Protein AF-A0A838AGB2-F1 (afdb_monomer)

pLDDT: mean 76.45, std 14.9, range [33.03, 94.94]

Radius of gyration: 19.37 Å; Cα contacts (8 Å, |Δi|>4): 58; chains: 1; bounding box: 32×35×54 Å

Structure (mmCIF, N/CA/C/O backbone):
data_AF-A0A838AGB2-F1
#
_entry.id   AF-A0A838AGB2-F1
#
loop_
_atom_site.group_PDB
_atom_site.id
_atom_site.type_symbol
_atom_site.label_atom_id
_atom_site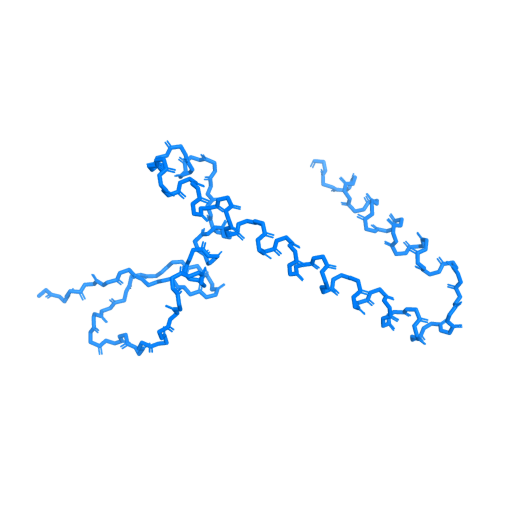.label_alt_id
_atom_site.label_comp_id
_atom_site.label_asym_id
_atom_site.label_entity_id
_atom_site.label_seq_id
_atom_site.pdbx_PDB_ins_code
_atom_site.Cartn_x
_atom_site.Cartn_y
_atom_site.Cartn_z
_atom_site.occupancy
_atom_site.B_iso_or_equiv
_atom_site.auth_seq_id
_atom_site.auth_comp_id
_atom_site.auth_asym_id
_atom_site.auth_atom_id
_atom_site.pdbx_PDB_model_num
ATOM 1 N N . MET A 1 1 ? -0.337 -26.829 -28.275 1.00 51.44 1 MET A N 1
ATOM 2 C CA . MET A 1 1 ? 0.397 -26.049 -27.260 1.00 51.44 1 MET A CA 1
ATOM 3 C C . MET A 1 1 ? -0.570 -24.974 -26.805 1.00 51.44 1 MET A C 1
ATOM 5 O O . MET A 1 1 ? -1.089 -24.285 -27.669 1.00 51.44 1 MET A O 1
ATOM 9 N N . SER A 1 2 ? -0.962 -24.953 -25.534 1.00 57.66 2 SER A N 1
ATOM 10 C CA . SER A 1 2 ? -1.956 -23.989 -25.047 1.00 57.66 2 SER A CA 1
ATOM 11 C C . SER A 1 2 ? -1.243 -22.690 -24.693 1.00 57.66 2 SER A C 1
ATOM 13 O O . SER A 1 2 ? -0.338 -22.734 -23.863 1.00 57.66 2 SER A O 1
ATOM 15 N N . ASP A 1 3 ? -1.638 -21.571 -25.300 1.00 82.50 3 ASP A N 1
ATOM 16 C CA . ASP A 1 3 ? -1.062 -20.260 -24.988 1.00 82.50 3 ASP A CA 1
ATOM 17 C C . ASP A 1 3 ? -1.362 -19.905 -23.527 1.00 82.50 3 ASP A C 1
ATOM 19 O O . ASP A 1 3 ? -2.523 -19.852 -23.102 1.00 82.50 3 ASP A O 1
ATOM 23 N N . LEU A 1 4 ? -0.298 -19.737 -22.742 1.00 80.81 4 LEU A N 1
ATOM 24 C CA . LEU A 1 4 ? -0.361 -19.263 -21.366 1.00 80.81 4 LEU A CA 1
ATOM 25 C C . LEU A 1 4 ? -0.193 -17.748 -21.370 1.00 80.81 4 LEU A C 1
ATOM 27 O O . LEU A 1 4 ? 0.693 -17.222 -22.041 1.00 80.81 4 LEU A O 1
ATOM 31 N N . VAL A 1 5 ? -1.025 -17.065 -20.594 1.00 80.81 5 VAL A N 1
ATOM 32 C CA . VAL A 1 5 ? -0.919 -15.626 -20.364 1.00 80.81 5 VAL A CA 1
ATOM 33 C C . VAL A 1 5 ? -0.649 -15.362 -18.894 1.00 80.81 5 VAL A C 1
ATOM 35 O O . VAL A 1 5 ? -1.148 -16.068 -18.012 1.00 80.81 5 VAL A O 1
ATOM 38 N N . GLU A 1 6 ? 0.178 -14.356 -18.644 1.00 77.50 6 GLU A N 1
ATOM 39 C CA . GLU A 1 6 ? 0.505 -13.894 -17.306 1.00 77.50 6 GLU A CA 1
ATOM 40 C C . GLU A 1 6 ? -0.633 -13.017 -16.771 1.00 77.50 6 GLU A C 1
ATOM 42 O O . GLU A 1 6 ? -1.067 -12.069 -17.428 1.00 77.50 6 GLU A O 1
ATOM 47 N N . VAL A 1 7 ? -1.143 -13.349 -15.585 1.00 74.69 7 VAL A N 1
ATOM 48 C CA . VAL A 1 7 ? -2.256 -12.649 -14.939 1.00 74.69 7 VAL A CA 1
ATOM 49 C C . VAL A 1 7 ? -1.871 -12.290 -13.510 1.00 74.69 7 VAL A C 1
ATOM 51 O O . VAL A 1 7 ? -1.487 -13.146 -12.713 1.00 74.69 7 VAL A O 1
ATOM 54 N N . ALA A 1 8 ? -2.013 -11.008 -13.186 1.00 68.75 8 ALA A N 1
ATOM 55 C CA . ALA A 1 8 ? -1.864 -10.480 -11.841 1.00 68.75 8 ALA A CA 1
ATOM 56 C C . ALA A 1 8 ? -3.186 -10.635 -11.072 1.00 68.75 8 ALA A C 1
ATOM 58 O O . ALA A 1 8 ? -4.243 -10.243 -11.568 1.00 68.75 8 ALA A O 1
ATOM 59 N N . GLY A 1 9 ? -3.142 -11.194 -9.863 1.00 65.50 9 GLY A N 1
ATOM 60 C CA . GLY A 1 9 ? -4.298 -11.289 -8.973 1.00 65.50 9 GLY A CA 1
ATOM 61 C C . GLY A 1 9 ? -3.950 -10.963 -7.517 1.00 65.50 9 GLY A C 1
ATOM 62 O O . GLY A 1 9 ? -2.783 -10.782 -7.179 1.00 65.50 9 GLY A O 1
ATOM 63 N N . PRO A 1 10 ? -4.941 -10.932 -6.608 1.00 57.59 10 PRO A N 1
ATOM 64 C CA . PRO A 1 10 ? -4.729 -10.553 -5.205 1.00 57.59 10 PRO A CA 1
ATOM 65 C C . PRO A 1 10 ? -3.717 -11.430 -4.451 1.00 57.59 10 PRO A C 1
ATOM 67 O O . PRO A 1 10 ? -3.139 -10.986 -3.465 1.00 57.59 10 PRO A O 1
ATOM 70 N N . ALA A 1 11 ? -3.514 -12.669 -4.909 1.00 66.12 11 ALA A N 1
ATOM 71 C CA . ALA A 1 11 ? -2.563 -13.628 -4.348 1.00 66.12 11 ALA A CA 1
ATOM 72 C C . ALA A 1 11 ? -1.179 -13.604 -5.033 1.00 66.12 11 ALA A C 1
ATOM 74 O O . ALA A 1 11 ? -0.317 -14.402 -4.676 1.00 66.12 11 ALA A O 1
ATOM 75 N N . GLY A 1 12 ? -0.968 -12.726 -6.019 1.00 65.00 12 GLY A N 1
ATOM 76 C CA . GLY A 1 12 ? 0.265 -12.617 -6.799 1.00 65.00 12 GLY A CA 1
ATOM 77 C C . GLY A 1 12 ? 0.082 -12.945 -8.282 1.00 65.00 12 GLY A C 1
ATOM 78 O O . GLY A 1 12 ? -1.018 -12.841 -8.827 1.00 65.00 12 GLY A O 1
ATOM 79 N N . MET A 1 13 ? 1.181 -13.309 -8.941 1.00 74.56 13 MET A N 1
ATOM 80 C CA . MET A 1 13 ? 1.229 -13.582 -10.381 1.00 74.56 13 MET A CA 1
ATOM 81 C C . MET A 1 13 ? 0.925 -15.055 -10.681 1.00 74.56 13 MET A C 1
ATOM 83 O O . MET A 1 13 ? 1.434 -15.950 -10.004 1.00 74.56 13 MET A O 1
ATOM 87 N N . MET A 1 14 ? 0.119 -15.322 -11.709 1.00 76.88 14 MET A N 1
ATOM 88 C CA . MET A 1 14 ? -0.168 -16.675 -12.196 1.00 76.88 14 MET A CA 1
ATOM 89 C C . MET A 1 14 ? -0.104 -16.740 -13.721 1.00 76.88 14 MET A C 1
ATOM 91 O O . MET A 1 14 ? -0.561 -15.833 -14.409 1.00 76.88 14 MET A O 1
ATOM 95 N N . PHE A 1 15 ? 0.389 -17.857 -14.256 1.00 79.81 15 PHE A N 1
ATOM 96 C CA . PHE A 1 15 ? 0.266 -18.186 -15.676 1.00 79.81 15 PHE A CA 1
ATOM 97 C C . PHE A 1 15 ? -0.963 -19.069 -15.883 1.00 79.81 15 PHE A C 1
ATOM 99 O O . PHE A 1 15 ? -1.037 -20.177 -15.348 1.00 79.81 15 PHE A O 1
ATOM 106 N N . VAL A 1 16 ? -1.933 -18.588 -16.657 1.00 78.50 16 VAL A N 1
ATOM 107 C CA . VAL A 1 16 ? -3.196 -19.295 -16.917 1.00 78.50 16 VAL A CA 1
ATOM 108 C C . VAL A 1 16 ? -3.411 -19.506 -18.416 1.00 78.50 16 VAL A C 1
ATOM 110 O O . VAL A 1 16 ? -3.030 -18.651 -19.214 1.00 78.50 16 VAL A O 1
ATOM 113 N N . PRO A 1 17 ? -4.028 -20.630 -18.834 1.00 82.06 17 PRO A N 1
ATOM 114 C CA . PRO A 1 17 ? -4.398 -20.834 -20.232 1.00 82.06 17 PRO A CA 1
ATOM 115 C C . PRO A 1 17 ? -5.328 -19.723 -20.719 1.00 82.06 17 PRO A C 1
ATOM 117 O O . PRO A 1 17 ? -6.329 -19.440 -20.058 1.00 82.06 17 PRO A O 1
ATOM 120 N N . ALA A 1 18 ? -5.039 -19.146 -21.887 1.00 76.81 18 ALA A N 1
ATOM 121 C CA . ALA A 1 18 ? -5.743 -17.977 -22.424 1.00 76.81 18 ALA A CA 1
ATOM 122 C C . ALA A 1 18 ? -7.274 -18.147 -22.478 1.00 76.81 18 ALA A C 1
ATOM 124 O O . ALA A 1 18 ? -8.017 -17.217 -22.184 1.00 76.81 18 ALA A O 1
ATOM 125 N N . TRP A 1 19 ? -7.760 -19.359 -22.767 1.00 75.56 19 TRP A N 1
ATOM 126 C CA . TRP A 1 19 ? -9.194 -19.681 -22.832 1.00 75.56 19 TRP A CA 1
ATOM 127 C C . TRP A 1 19 ? -9.900 -19.727 -21.467 1.00 75.56 19 TRP A C 1
ATOM 129 O O . TRP A 1 19 ? -11.128 -19.761 -21.413 1.00 75.56 19 TRP A O 1
ATOM 139 N N . ARG A 1 20 ? -9.143 -19.775 -20.364 1.00 74.38 20 ARG A N 1
ATOM 140 C CA . ARG A 1 20 ? -9.655 -19.881 -18.988 1.00 74.38 20 ARG A CA 1
ATOM 141 C C . ARG A 1 20 ? -9.550 -18.567 -18.215 1.00 74.38 20 ARG A C 1
ATOM 143 O O . ARG A 1 20 ? -9.996 -18.496 -17.071 1.00 74.38 20 ARG A O 1
ATOM 150 N N . VAL A 1 21 ? -8.978 -17.531 -18.823 1.00 67.62 21 VAL A N 1
ATOM 151 C CA . VAL A 1 21 ? -8.997 -16.189 -18.251 1.00 67.62 21 VAL A CA 1
ATOM 152 C C . VAL A 1 21 ? -10.440 -15.704 -18.277 1.00 67.62 21 VAL A C 1
ATOM 154 O O . VAL A 1 21 ? -10.976 -15.394 -19.334 1.00 67.62 21 VAL A O 1
ATOM 157 N N . ASN A 1 22 ? -11.085 -15.661 -17.111 1.00 60.66 22 ASN A N 1
ATOM 158 C CA . ASN A 1 22 ? -12.236 -14.791 -16.931 1.00 60.66 22 ASN A CA 1
ATOM 159 C C . ASN A 1 22 ? -11.651 -13.399 -16.667 1.00 60.66 22 ASN A C 1
ATOM 161 O O . ASN A 1 22 ? -11.031 -13.225 -15.612 1.00 60.66 22 ASN A O 1
ATOM 165 N N . PRO A 1 23 ? -11.723 -12.449 -17.616 1.00 55.75 23 PRO A N 1
ATOM 166 C CA . PRO A 1 23 ? -11.071 -11.165 -17.458 1.00 55.75 23 PRO A CA 1
ATOM 167 C C . PRO A 1 23 ? -11.854 -10.367 -16.420 1.00 55.75 23 PRO A C 1
ATOM 169 O O . PRO A 1 23 ? -12.756 -9.598 -16.743 1.00 55.75 23 PRO A O 1
ATOM 172 N N . VAL A 1 24 ? -11.496 -10.519 -15.148 1.00 60.53 24 VAL A N 1
ATOM 173 C CA . VAL A 1 24 ? -11.618 -9.382 -14.245 1.00 60.53 24 VAL A CA 1
ATOM 174 C C . VAL A 1 24 ? -10.629 -8.367 -14.800 1.00 60.53 24 VAL A C 1
ATOM 176 O O . VAL A 1 24 ? -9.417 -8.518 -14.656 1.00 60.53 24 VAL A O 1
ATOM 179 N N . ALA A 1 25 ? -11.150 -7.419 -15.576 1.00 65.38 25 ALA A N 1
ATOM 180 C CA . ALA A 1 25 ? -10.350 -6.383 -16.197 1.00 65.38 25 ALA A CA 1
ATOM 181 C C . ALA A 1 25 ? -9.889 -5.430 -15.096 1.00 65.38 25 ALA A C 1
ATOM 183 O O . ALA A 1 25 ? -10.579 -4.471 -14.762 1.00 65.38 25 ALA A O 1
ATOM 184 N N . PHE A 1 26 ? -8.735 -5.731 -14.510 1.00 69.75 26 PHE A N 1
ATOM 185 C CA . PHE A 1 26 ? -8.048 -4.788 -13.650 1.00 69.75 26 PHE A CA 1
ATOM 186 C C . PHE A 1 26 ? -7.635 -3.588 -14.488 1.00 69.75 26 PHE A C 1
ATOM 188 O O . PHE A 1 26 ? -7.056 -3.735 -15.574 1.00 69.75 26 PHE A O 1
ATOM 195 N N . THR A 1 27 ? -7.908 -2.404 -13.967 1.00 83.62 27 THR A N 1
ATOM 196 C CA . THR A 1 27 ? -7.360 -1.164 -14.503 1.00 83.62 27 THR A CA 1
ATOM 197 C C . THR A 1 27 ? -5.825 -1.234 -14.506 1.00 83.62 27 THR A C 1
ATOM 199 O O . THR A 1 27 ? -5.231 -1.965 -13.703 1.00 83.62 27 THR A O 1
ATOM 202 N N . PRO A 1 28 ? -5.138 -0.479 -15.381 1.00 81.56 28 PRO A N 1
ATOM 203 C CA . PRO A 1 28 ? -3.675 -0.425 -15.370 1.00 81.56 28 PRO A CA 1
ATOM 204 C C . PRO A 1 28 ? -3.097 -0.084 -13.986 1.00 81.56 28 PRO A C 1
ATOM 206 O O . PRO A 1 28 ? -2.068 -0.629 -13.589 1.00 81.56 28 PRO A O 1
ATOM 209 N N . GLU A 1 29 ? -3.793 0.764 -13.224 1.00 84.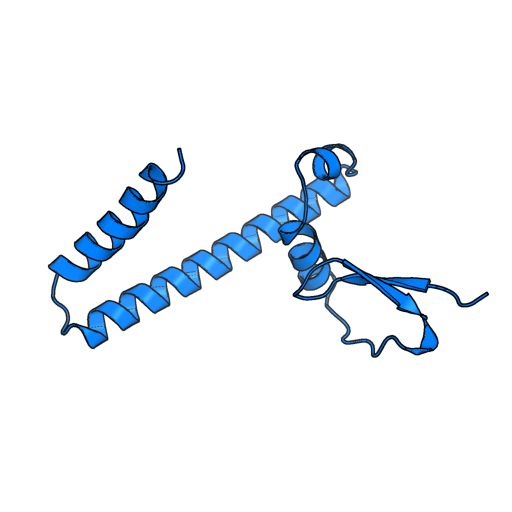75 29 GLU A N 1
ATOM 210 C CA . GLU A 1 29 ? -3.403 1.143 -11.865 1.00 84.75 29 GLU A CA 1
ATOM 211 C C . GLU A 1 29 ? -3.485 -0.032 -10.885 1.00 84.75 29 GLU A C 1
ATOM 213 O O . GLU A 1 29 ? -2.521 -0.280 -10.160 1.00 84.75 29 GLU A O 1
ATOM 218 N N . GLU A 1 30 ? -4.581 -0.795 -10.903 1.00 83.56 30 GLU A N 1
ATOM 219 C CA . GLU A 1 30 ? -4.752 -1.980 -10.052 1.00 83.56 30 GLU A CA 1
ATOM 220 C C . GLU A 1 30 ? -3.717 -3.063 -10.375 1.00 83.56 30 GLU A C 1
ATOM 222 O O . GLU A 1 30 ? -3.155 -3.678 -9.469 1.00 83.56 30 GLU A O 1
ATOM 227 N N . GLN A 1 31 ? -3.403 -3.271 -11.656 1.00 82.56 31 GLN A N 1
ATOM 228 C CA . GLN A 1 31 ? -2.356 -4.216 -12.051 1.00 82.56 31 GLN A CA 1
ATOM 229 C C . GLN A 1 31 ? -0.979 -3.781 -11.541 1.00 82.56 31 GLN A C 1
ATOM 231 O O . GLN A 1 31 ? -0.210 -4.615 -11.056 1.00 82.56 31 GLN A O 1
ATOM 236 N N . ALA A 1 32 ? -0.664 -2.485 -11.624 1.00 85.62 32 ALA A N 1
ATOM 237 C CA . ALA A 1 32 ? 0.582 -1.943 -11.093 1.00 85.62 32 ALA A CA 1
ATOM 238 C C . ALA A 1 32 ? 0.670 -2.115 -9.568 1.00 85.62 32 ALA A C 1
ATOM 240 O O . ALA A 1 32 ? 1.729 -2.468 -9.051 1.00 85.62 32 ALA A O 1
ATOM 241 N N . GLU A 1 33 ? -0.436 -1.933 -8.845 1.00 89.50 33 GLU A N 1
ATOM 242 C CA . GLU A 1 33 ? -0.486 -2.155 -7.397 1.00 89.50 33 GLU A CA 1
ATOM 243 C C . GLU A 1 33 ? -0.316 -3.623 -7.012 1.00 89.50 33 GLU A C 1
ATOM 245 O O . GLU A 1 33 ? 0.434 -3.920 -6.079 1.00 89.50 33 GLU A O 1
ATOM 250 N N . ILE A 1 34 ? -0.946 -4.547 -7.741 1.00 85.75 34 ILE A N 1
ATOM 251 C CA . ILE A 1 34 ? -0.762 -5.984 -7.515 1.00 85.75 34 ILE A CA 1
ATOM 252 C C . ILE A 1 34 ? 0.708 -6.368 -7.716 1.00 85.75 34 ILE A C 1
ATOM 254 O O . ILE A 1 34 ? 1.295 -6.987 -6.828 1.00 85.75 34 ILE A O 1
ATOM 258 N N . ARG A 1 35 ? 1.325 -5.948 -8.831 1.00 83.00 35 ARG A N 1
ATOM 259 C CA . ARG A 1 35 ? 2.752 -6.209 -9.099 1.00 83.00 35 ARG A CA 1
ATOM 260 C C . ARG A 1 35 ? 3.652 -5.617 -8.015 1.00 83.00 35 ARG A C 1
ATOM 262 O O . ARG A 1 35 ? 4.539 -6.298 -7.505 1.00 83.00 35 ARG A O 1
ATOM 269 N N . CYS A 1 36 ? 3.386 -4.371 -7.619 1.00 89.56 36 CYS A N 1
ATOM 270 C CA . CYS A 1 36 ? 4.164 -3.666 -6.602 1.00 89.56 36 CYS A CA 1
ATOM 271 C C . CYS A 1 36 ? 4.183 -4.402 -5.253 1.00 89.56 36 CYS A C 1
ATOM 273 O O . CYS A 1 36 ? 5.186 -4.335 -4.546 1.00 89.56 36 CYS A O 1
ATOM 275 N N . ARG A 1 37 ? 3.106 -5.112 -4.885 1.00 87.69 37 ARG A N 1
ATOM 276 C CA . ARG A 1 37 ? 3.037 -5.877 -3.625 1.00 87.69 37 ARG A CA 1
ATOM 277 C C . ARG A 1 37 ? 3.922 -7.120 -3.615 1.00 87.69 37 ARG A C 1
ATOM 279 O O . ARG A 1 37 ? 4.234 -7.614 -2.536 1.00 87.69 37 ARG A O 1
ATOM 286 N N . THR A 1 38 ? 4.299 -7.634 -4.783 1.00 83.69 38 THR A N 1
ATOM 287 C CA . THR A 1 38 ? 5.055 -8.887 -4.909 1.00 83.69 38 THR A CA 1
ATOM 288 C C . THR A 1 38 ? 6.522 -8.697 -5.268 1.00 83.69 38 THR A C 1
ATOM 290 O O . THR A 1 38 ? 7.255 -9.682 -5.275 1.00 83.69 38 THR A O 1
ATOM 293 N N . PHE A 1 39 ? 6.960 -7.474 -5.580 1.00 83.31 39 PHE A N 1
ATOM 294 C CA . PHE A 1 39 ? 8.333 -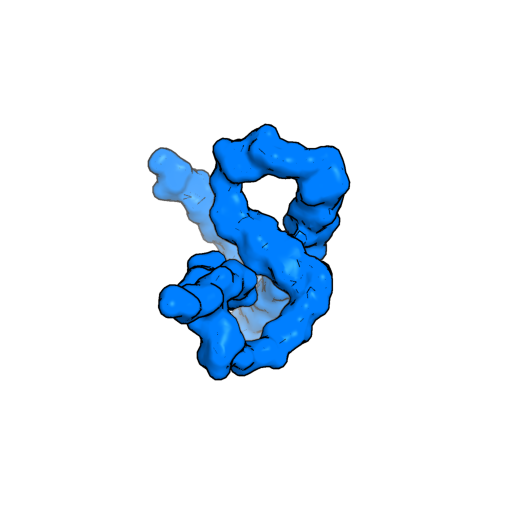7.249 -6.022 1.00 83.31 39 PHE A CA 1
ATOM 295 C C . PHE A 1 39 ? 9.371 -7.563 -4.947 1.00 83.31 39 PHE A C 1
ATOM 297 O O . PHE A 1 39 ? 9.278 -7.114 -3.803 1.00 83.31 39 PHE A O 1
ATOM 304 N N . THR A 1 40 ? 10.420 -8.266 -5.365 1.00 83.69 40 THR A N 1
ATOM 305 C CA . THR A 1 40 ? 11.684 -8.352 -4.631 1.00 83.69 40 THR A CA 1
ATOM 306 C C . THR A 1 40 ? 12.620 -7.212 -5.043 1.00 83.69 40 THR A C 1
ATOM 308 O O . THR A 1 40 ? 12.465 -6.610 -6.106 1.00 83.69 40 THR A O 1
ATOM 311 N N . GLY A 1 41 ? 13.632 -6.917 -4.220 1.00 82.38 41 GLY A N 1
ATOM 312 C CA . GLY A 1 41 ? 14.642 -5.907 -4.562 1.00 82.38 41 GLY A CA 1
ATOM 313 C C . GLY A 1 41 ? 15.398 -6.214 -5.864 1.00 82.38 41 GLY A C 1
ATOM 314 O O . GLY A 1 41 ? 15.758 -5.293 -6.589 1.00 82.38 41 GLY A O 1
ATOM 315 N N . GLU A 1 42 ? 15.577 -7.497 -6.190 1.00 86.88 42 GLU A N 1
ATOM 316 C CA . GLU A 1 42 ? 16.198 -7.950 -7.442 1.00 86.88 42 GLU A CA 1
ATOM 317 C C . GLU A 1 42 ? 15.311 -7.642 -8.652 1.00 86.88 42 GLU A C 1
ATOM 319 O O . GLU A 1 42 ? 15.787 -7.078 -9.6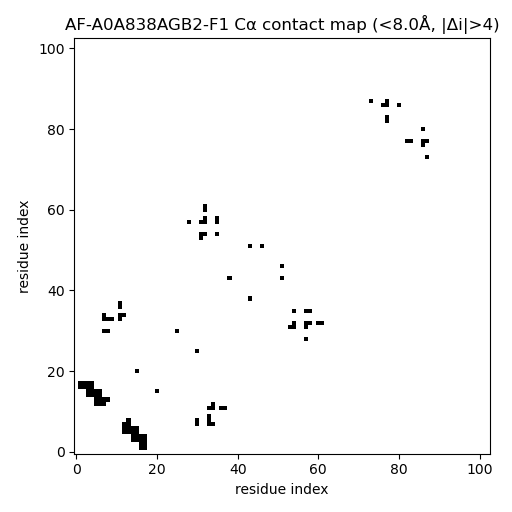31 1.00 86.88 42 GLU A O 1
ATOM 324 N N . GLN A 1 43 ? 14.003 -7.899 -8.557 1.00 84.19 43 GLN A N 1
ATOM 325 C CA . GLN A 1 43 ? 13.058 -7.587 -9.634 1.00 84.19 43 GLN A CA 1
ATOM 326 C C . GLN A 1 43 ? 12.947 -6.081 -9.895 1.00 84.19 43 GLN A C 1
ATOM 328 O O . GLN A 1 43 ? 12.769 -5.667 -11.036 1.00 84.19 43 GLN A O 1
ATOM 333 N N . VAL A 1 44 ? 13.094 -5.248 -8.858 1.00 86.75 44 VAL A N 1
ATOM 334 C CA . VAL A 1 44 ? 13.125 -3.785 -9.015 1.00 86.75 44 VAL A CA 1
ATOM 335 C C . VAL A 1 44 ? 14.343 -3.332 -9.826 1.00 86.75 44 VAL A C 1
ATOM 337 O O . VAL A 1 44 ? 14.242 -2.362 -10.577 1.00 86.75 44 VAL A O 1
ATOM 340 N N . ALA A 1 45 ? 15.480 -4.025 -9.708 1.00 88.62 45 ALA A N 1
ATOM 341 C CA . ALA A 1 45 ? 16.701 -3.680 -10.435 1.00 88.62 45 ALA A CA 1
ATOM 342 C C . ALA A 1 45 ? 16.591 -3.921 -11.953 1.00 88.62 45 ALA A C 1
ATOM 344 O O . ALA A 1 45 ? 17.340 -3.319 -12.720 1.00 88.62 45 ALA A O 1
ATOM 345 N N . GLU A 1 46 ? 15.654 -4.767 -12.384 1.00 91.75 46 GLU A N 1
ATOM 346 C CA . GLU A 1 46 ? 15.421 -5.105 -13.794 1.00 91.75 46 GLU A CA 1
ATOM 347 C C . GLU A 1 46 ? 14.395 -4.185 -14.480 1.00 91.75 46 GLU A C 1
ATOM 349 O O . GLU A 1 46 ? 14.176 -4.288 -15.688 1.00 91.75 46 GLU A O 1
ATOM 354 N N . LEU A 1 47 ? 13.760 -3.275 -13.734 1.00 90.81 47 LEU A N 1
ATOM 355 C CA . LEU A 1 47 ? 12.710 -2.405 -14.261 1.00 90.81 47 LEU A CA 1
ATOM 356 C C . LEU A 1 47 ? 13.264 -1.304 -15.172 1.00 90.81 47 LEU A C 1
ATOM 358 O O . LEU A 1 47 ? 14.286 -0.672 -14.897 1.00 90.81 47 LEU A O 1
ATOM 362 N N . SER A 1 48 ? 12.515 -0.994 -16.230 1.00 93.94 48 SER A N 1
ATOM 363 C CA . SER A 1 48 ? 12.741 0.208 -17.031 1.00 93.94 48 SER A CA 1
ATOM 364 C C . SER A 1 48 ? 12.432 1.479 -16.228 1.00 93.94 48 SER A C 1
ATOM 366 O O . SER A 1 48 ? 11.696 1.453 -15.242 1.00 93.94 48 SER A O 1
ATOM 368 N N . ALA A 1 49 ? 12.937 2.633 -16.674 1.00 94.62 49 ALA A N 1
ATOM 369 C CA . ALA A 1 49 ? 12.665 3.912 -16.008 1.00 94.62 49 ALA A CA 1
ATOM 370 C C . ALA A 1 49 ? 11.158 4.221 -15.890 1.00 94.62 49 ALA A C 1
ATOM 372 O O . ALA A 1 49 ? 10.706 4.720 -14.861 1.00 94.62 49 ALA A O 1
ATOM 373 N N . GLU A 1 50 ? 10.375 3.891 -16.919 1.00 92.88 50 GLU A N 1
ATOM 374 C CA . GLU A 1 50 ? 8.917 4.051 -16.912 1.00 92.88 50 GLU A CA 1
ATOM 375 C C . GLU A 1 50 ? 8.263 3.118 -15.885 1.00 92.88 50 GLU A C 1
ATOM 377 O O . GLU A 1 50 ? 7.489 3.569 -15.040 1.00 92.88 50 GLU A O 1
ATOM 382 N N . GLN A 1 51 ? 8.670 1.845 -15.861 1.00 90.00 51 GLN A N 1
ATOM 383 C CA . GLN A 1 51 ? 8.179 0.864 -14.892 1.00 90.00 51 GLN A CA 1
ATOM 384 C C . GLN A 1 51 ? 8.547 1.233 -13.448 1.00 90.00 51 GLN A C 1
ATOM 386 O O . GLN A 1 51 ? 7.751 1.010 -12.533 1.00 90.00 51 GLN A O 1
ATOM 391 N N . VAL A 1 52 ? 9.717 1.838 -13.219 1.00 92.88 52 VAL A N 1
ATOM 392 C CA . VAL A 1 52 ? 10.107 2.364 -11.901 1.00 92.88 52 VAL A CA 1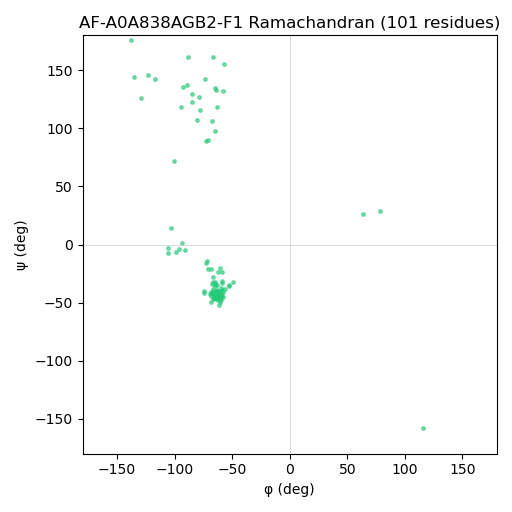
ATOM 393 C C . VAL A 1 52 ? 9.159 3.481 -11.463 1.00 92.88 52 VAL A C 1
ATOM 395 O O . VAL A 1 52 ? 8.691 3.470 -10.323 1.00 92.88 52 VAL A O 1
ATOM 398 N N . ILE A 1 53 ? 8.831 4.429 -12.346 1.00 93.38 53 ILE A N 1
ATOM 399 C CA . ILE A 1 53 ? 7.900 5.527 -12.031 1.00 93.38 53 ILE A CA 1
ATOM 400 C C . ILE A 1 53 ? 6.505 4.981 -11.714 1.00 93.38 53 ILE A C 1
ATOM 402 O O . ILE A 1 53 ? 5.907 5.381 -10.710 1.00 93.38 53 ILE A O 1
ATOM 406 N N . GLU A 1 54 ? 6.003 4.041 -12.516 1.00 92.31 54 GLU A N 1
ATOM 407 C CA . GLU A 1 54 ? 4.720 3.380 -12.260 1.00 92.31 54 GLU A CA 1
ATOM 408 C C . GLU A 1 54 ? 4.711 2.646 -10.916 1.00 92.31 54 GLU A C 1
ATOM 410 O O . GLU A 1 54 ? 3.760 2.776 -10.141 1.00 92.31 54 GLU A O 1
ATOM 415 N N . THR A 1 55 ? 5.793 1.931 -10.602 1.00 92.31 55 THR A N 1
ATOM 416 C CA . THR A 1 55 ? 5.954 1.207 -9.333 1.00 92.31 55 THR A CA 1
ATOM 417 C C . THR A 1 55 ? 5.973 2.170 -8.148 1.00 92.31 55 THR A C 1
ATOM 419 O O . THR A 1 55 ? 5.309 1.929 -7.141 1.00 92.31 55 THR A O 1
ATOM 422 N N . LEU A 1 56 ? 6.659 3.312 -8.267 1.00 93.56 56 LEU A N 1
ATOM 423 C CA . LEU A 1 56 ? 6.651 4.357 -7.239 1.00 93.56 56 LEU A CA 1
ATOM 424 C C . LEU A 1 56 ? 5.257 4.969 -7.047 1.00 93.56 56 LEU A C 1
ATOM 426 O O . LEU A 1 56 ? 4.850 5.227 -5.910 1.00 93.56 56 LEU A O 1
ATOM 430 N N . ALA A 1 57 ? 4.518 5.204 -8.132 1.00 94.25 57 ALA A N 1
ATOM 431 C CA . ALA A 1 57 ? 3.147 5.703 -8.062 1.00 94.25 57 ALA A CA 1
ATOM 432 C C . ALA A 1 57 ? 2.215 4.687 -7.379 1.00 94.25 57 ALA A C 1
ATOM 434 O O . ALA A 1 57 ? 1.461 5.062 -6.477 1.00 94.25 57 ALA A O 1
ATOM 435 N N . ALA A 1 58 ? 2.323 3.406 -7.738 1.00 94.44 58 ALA A N 1
ATOM 436 C CA . ALA A 1 58 ? 1.581 2.315 -7.110 1.00 94.44 58 ALA A CA 1
ATOM 437 C C . ALA A 1 58 ? 1.904 2.189 -5.612 1.00 94.44 58 ALA A C 1
ATOM 439 O O . ALA A 1 58 ? 0.993 2.171 -4.784 1.00 94.44 58 ALA A O 1
ATOM 440 N N . ALA A 1 59 ? 3.187 2.215 -5.237 1.00 93.31 59 ALA A N 1
ATOM 441 C CA . ALA A 1 59 ? 3.612 2.182 -3.839 1.00 93.31 59 ALA A CA 1
ATOM 442 C C . ALA A 1 59 ? 3.024 3.351 -3.029 1.00 93.31 59 ALA A C 1
ATOM 444 O O . ALA A 1 59 ? 2.584 3.167 -1.892 1.00 93.31 59 ALA A O 1
ATOM 445 N N . ARG A 1 60 ? 2.974 4.559 -3.608 1.00 94.94 60 ARG A N 1
ATOM 446 C CA . ARG A 1 60 ? 2.357 5.728 -2.958 1.00 94.94 60 ARG A CA 1
ATOM 447 C C . ARG A 1 60 ? 0.854 5.555 -2.753 1.00 94.94 60 ARG A C 1
ATOM 449 O O . ARG A 1 60 ? 0.380 5.883 -1.668 1.00 94.94 60 ARG A O 1
ATOM 456 N N . ARG A 1 61 ? 0.122 5.034 -3.742 1.00 94.00 61 ARG A N 1
ATOM 457 C CA . ARG A 1 61 ? -1.319 4.757 -3.604 1.00 94.00 61 ARG A CA 1
ATOM 458 C C . ARG A 1 61 ? -1.594 3.703 -2.537 1.00 94.00 61 ARG A C 1
ATOM 460 O O . ARG A 1 61 ? -2.418 3.946 -1.660 1.00 94.00 61 ARG A O 1
ATOM 467 N N . ILE A 1 62 ? -0.838 2.602 -2.536 1.00 92.81 62 ILE A N 1
ATOM 468 C CA . ILE A 1 62 ? -0.947 1.546 -1.516 1.00 92.81 62 ILE A CA 1
ATOM 469 C C . ILE A 1 62 ? -0.715 2.119 -0.117 1.00 92.81 62 ILE A C 1
ATOM 471 O O . ILE A 1 62 ? -1.491 1.831 0.795 1.00 92.81 62 ILE A O 1
ATOM 475 N N . ARG A 1 63 ? 0.319 2.954 0.055 1.00 93.62 63 ARG A N 1
ATOM 476 C CA . ARG A 1 63 ? 0.594 3.614 1.338 1.00 93.62 63 ARG A CA 1
ATOM 477 C C . ARG A 1 63 ? -0.552 4.525 1.756 1.00 93.62 63 ARG A C 1
ATOM 479 O O . ARG A 1 63 ? -1.082 4.335 2.837 1.00 93.62 63 ARG A O 1
ATOM 486 N N . ALA A 1 64 ? -0.993 5.433 0.886 1.00 93.31 64 ALA A N 1
ATOM 487 C CA . ALA A 1 64 ? -2.093 6.345 1.199 1.00 93.31 64 ALA A CA 1
ATOM 488 C C . ALA A 1 64 ? -3.394 5.602 1.558 1.00 93.31 64 ALA A C 1
ATOM 490 O O . ALA A 1 64 ? -4.105 5.995 2.479 1.00 93.31 64 ALA A O 1
ATOM 491 N N . HIS A 1 65 ? -3.694 4.507 0.855 1.00 91.19 65 HIS A N 1
ATOM 492 C CA . HIS A 1 65 ? -4.845 3.662 1.153 1.00 91.19 65 HIS A CA 1
ATOM 493 C C . HIS A 1 65 ? -4.709 2.958 2.510 1.00 91.19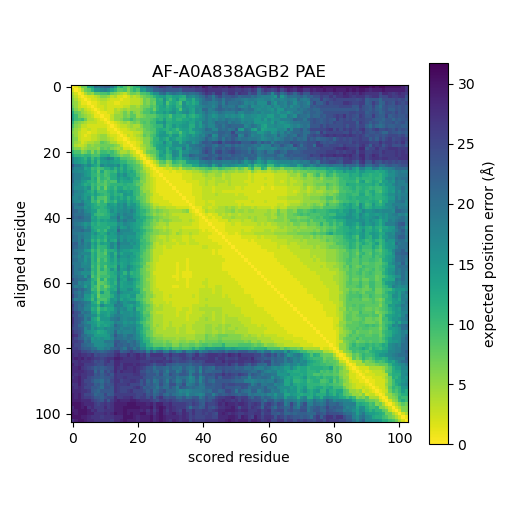 65 HIS A C 1
ATOM 495 O O . HIS A 1 65 ? -5.649 2.964 3.303 1.00 91.19 65 HIS A O 1
ATOM 501 N N . THR A 1 66 ? -3.533 2.394 2.795 1.00 91.06 66 THR A N 1
ATOM 502 C CA . THR A 1 66 ? -3.236 1.753 4.085 1.00 91.06 66 THR A CA 1
ATOM 503 C C . THR A 1 66 ? -3.325 2.756 5.233 1.00 91.06 66 THR A C 1
ATOM 505 O O . THR A 1 66 ? -3.984 2.465 6.226 1.00 91.06 66 THR A O 1
ATOM 508 N N . ASP A 1 67 ? -2.759 3.953 5.066 1.00 89.50 67 ASP A N 1
ATOM 509 C CA . ASP A 1 67 ? -2.804 5.031 6.059 1.00 89.50 67 ASP A CA 1
ATOM 510 C C . ASP A 1 67 ? -4.261 5.440 6.364 1.00 89.50 67 ASP A C 1
ATOM 512 O O . ASP A 1 67 ? -4.634 5.653 7.518 1.00 89.50 67 ASP A O 1
ATOM 516 N N . ALA A 1 68 ? -5.124 5.505 5.341 1.00 89.56 68 ALA A N 1
ATOM 517 C CA . ALA A 1 68 ? -6.546 5.793 5.527 1.00 89.56 68 ALA A CA 1
ATOM 518 C C . ALA A 1 68 ? -7.280 4.665 6.275 1.00 89.56 68 ALA A C 1
ATOM 520 O O . ALA A 1 68 ? -8.080 4.938 7.174 1.00 89.56 68 ALA A O 1
ATOM 521 N N . ILE A 1 69 ? -6.999 3.400 5.939 1.00 89.94 69 ILE A N 1
ATOM 522 C CA . ILE A 1 69 ? -7.541 2.242 6.667 1.00 89.94 69 ILE A CA 1
ATOM 523 C C . ILE A 1 69 ? -7.094 2.275 8.129 1.00 89.94 69 ILE A C 1
ATOM 525 O O . ILE A 1 69 ? -7.926 2.082 9.015 1.00 89.94 69 ILE A O 1
ATOM 529 N N . GLU A 1 70 ? -5.815 2.543 8.390 1.00 87.00 70 GLU A N 1
ATOM 530 C CA . GLU A 1 70 ? -5.263 2.640 9.742 1.00 87.00 70 GLU A CA 1
ATOM 531 C C . GLU A 1 70 ? -5.969 3.737 10.547 1.00 87.00 70 GLU A C 1
ATOM 533 O O . GLU A 1 70 ? -6.453 3.474 11.649 1.00 87.00 70 GLU A O 1
ATOM 538 N N . ALA A 1 71 ? -6.136 4.932 9.973 1.00 82.75 71 ALA A N 1
ATOM 539 C CA . ALA A 1 71 ? -6.860 6.026 10.618 1.00 82.75 71 ALA A CA 1
ATOM 540 C C . ALA A 1 71 ? -8.312 5.643 10.964 1.00 82.75 71 ALA A C 1
ATOM 542 O O . ALA A 1 71 ? -8.786 5.915 12.071 1.00 82.75 71 ALA A O 1
ATOM 543 N N . HIS A 1 72 ? -9.018 4.969 10.050 1.00 84.56 72 HIS A N 1
ATOM 544 C CA . HIS A 1 72 ? -10.374 4.482 10.306 1.00 84.56 72 HIS A CA 1
ATOM 545 C C . HIS A 1 72 ? -10.419 3.378 11.371 1.00 84.56 72 HIS A C 1
ATOM 547 O O . HIS A 1 72 ? -11.321 3.380 12.212 1.00 84.56 72 HIS A O 1
ATOM 553 N N . ALA A 1 73 ? -9.456 2.457 11.367 1.00 83.56 73 ALA A N 1
ATOM 554 C CA . ALA A 1 73 ? -9.357 1.393 12.359 1.00 83.56 73 ALA A CA 1
ATOM 555 C C . ALA A 1 73 ? -9.087 1.955 13.763 1.00 83.56 73 ALA A C 1
ATOM 557 O O . ALA A 1 73 ? -9.750 1.546 14.718 1.00 83.56 73 ALA A O 1
ATOM 558 N N . LEU A 1 74 ? -8.192 2.941 13.882 1.00 80.75 74 LEU A N 1
ATOM 559 C CA . LEU A 1 74 ? -7.911 3.642 15.137 1.00 80.75 74 LEU A CA 1
ATOM 560 C C . LEU A 1 74 ? -9.146 4.382 15.660 1.00 80.75 74 LEU A C 1
ATOM 562 O O . LEU A 1 74 ? -9.522 4.199 16.816 1.00 80.75 74 LEU A O 1
ATOM 566 N N . ALA A 1 75 ? -9.838 5.141 14.803 1.00 80.75 75 ALA A N 1
ATOM 567 C CA . ALA A 1 75 ? -11.080 5.815 15.184 1.00 80.75 75 ALA A CA 1
ATOM 568 C C . ALA A 1 75 ? -12.162 4.817 15.637 1.00 80.75 75 ALA A C 1
ATOM 570 O O . ALA A 1 75 ? -12.906 5.071 16.586 1.00 80.75 75 ALA A O 1
ATOM 571 N N . ARG A 1 76 ? -12.250 3.649 14.986 1.00 83.12 76 ARG A N 1
ATOM 572 C CA . ARG A 1 76 ? -13.193 2.597 15.379 1.00 83.12 76 ARG A CA 1
ATOM 573 C C . ARG A 1 76 ? -12.826 1.966 16.723 1.00 83.12 76 ARG A C 1
ATOM 575 O O . ARG A 1 76 ? -13.723 1.693 17.522 1.00 83.12 76 ARG A O 1
ATOM 582 N N . LEU A 1 77 ? -11.541 1.729 16.972 1.00 79.88 77 LEU A N 1
ATOM 583 C CA . LEU A 1 77 ? -11.046 1.192 18.239 1.00 79.88 77 LEU A CA 1
ATOM 584 C C . LEU A 1 77 ? -11.351 2.144 19.402 1.00 79.88 77 LEU A C 1
ATOM 586 O O . LEU A 1 77 ? -11.851 1.708 20.439 1.00 79.88 77 LEU A O 1
ATOM 590 N N . ASP A 1 78 ? -11.125 3.438 19.189 1.00 76.25 78 ASP A N 1
ATOM 591 C CA . ASP A 1 78 ? -11.412 4.506 20.145 1.00 76.25 78 ASP A CA 1
ATOM 592 C C . ASP A 1 78 ? -12.911 4.578 20.508 1.00 76.25 78 ASP A C 1
ATOM 594 O O . ASP A 1 78 ? -13.285 4.678 21.677 1.00 76.25 78 ASP A O 1
ATOM 598 N N . GLN A 1 79 ? -13.810 4.413 19.529 1.00 78.69 79 GLN A N 1
ATOM 599 C CA . GLN A 1 79 ? -15.254 4.295 19.787 1.00 78.69 79 GLN A CA 1
ATOM 600 C C . GLN A 1 79 ? -15.616 3.052 20.610 1.00 78.69 79 GLN A C 1
ATOM 602 O O . GLN A 1 79 ? -16.433 3.133 21.526 1.00 78.69 79 GLN A O 1
ATOM 607 N N . LEU A 1 80 ? -15.040 1.891 20.276 1.00 78.44 80 LEU A N 1
ATOM 608 C CA . LEU A 1 8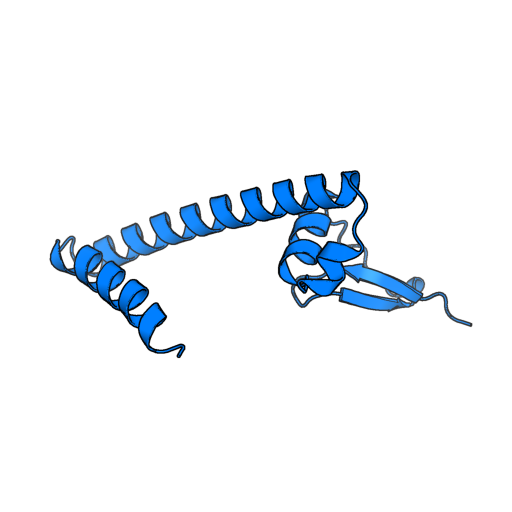0 ? -15.344 0.621 20.948 1.00 78.44 80 LEU A CA 1
ATOM 609 C C . LEU A 1 80 ? -14.883 0.598 22.407 1.00 78.44 80 LEU A C 1
ATOM 611 O O . LEU A 1 80 ? -15.474 -0.113 23.218 1.00 78.44 80 LEU A O 1
ATOM 615 N N . ARG A 1 81 ? -13.841 1.363 22.738 1.00 74.12 81 ARG A N 1
ATOM 616 C CA . ARG A 1 81 ? -13.264 1.430 24.084 1.00 74.12 81 ARG A CA 1
ATOM 617 C C . ARG A 1 81 ? -13.661 2.687 24.864 1.00 74.12 81 ARG A C 1
ATOM 619 O O . ARG A 1 81 ? -13.087 2.955 25.910 1.00 74.12 81 ARG A O 1
ATOM 626 N N . GLY A 1 82 ? -14.672 3.422 24.397 1.00 68.75 82 GLY A N 1
ATOM 627 C CA . GLY A 1 82 ? -15.286 4.506 25.166 1.00 68.75 82 GLY A CA 1
ATOM 628 C C . GLY A 1 82 ? -14.505 5.822 25.186 1.00 68.75 82 GLY A C 1
ATOM 629 O O . GLY A 1 82 ? -14.661 6.573 26.143 1.00 68.75 82 GLY A O 1
ATOM 630 N N . GLN A 1 83 ? -13.725 6.124 24.138 1.00 61.97 83 GLN A N 1
ATOM 631 C CA . GLN A 1 83 ? -12.966 7.380 23.981 1.00 61.97 83 GLN A CA 1
ATOM 632 C C . GLN A 1 83 ? -11.878 7.597 25.053 1.00 61.97 83 GLN A C 1
ATOM 634 O O . GLN A 1 83 ? -11.536 8.733 25.389 1.00 61.97 83 GLN A O 1
ATOM 639 N N . ASP A 1 84 ? -11.357 6.513 25.636 1.00 62.12 84 ASP A N 1
ATOM 640 C CA . ASP A 1 84 ? -10.317 6.598 26.657 1.00 62.12 84 ASP A CA 1
ATOM 641 C C . ASP A 1 84 ? -8.947 6.867 26.009 1.00 62.12 84 ASP A C 1
ATOM 643 O O . ASP A 1 84 ? -8.425 6.046 25.249 1.00 62.12 84 ASP A O 1
ATOM 647 N N . ARG A 1 85 ? -8.351 8.032 26.311 1.00 59.12 85 ARG A N 1
ATOM 648 C CA . ARG A 1 85 ? -7.091 8.541 25.724 1.00 59.12 85 ARG A CA 1
ATOM 649 C C . ARG A 1 85 ? -5.956 7.510 25.747 1.00 59.12 85 ARG A C 1
ATOM 651 O O . ARG A 1 85 ? -5.123 7.512 24.844 1.00 59.12 85 ARG A O 1
ATOM 658 N N . TYR A 1 86 ? -5.926 6.643 26.756 1.00 64.62 86 TYR A N 1
ATOM 659 C CA . TYR A 1 86 ? -4.894 5.618 26.915 1.00 64.62 86 TYR A CA 1
ATOM 660 C C . TYR A 1 86 ? -4.858 4.602 25.764 1.00 64.62 86 TYR A C 1
ATOM 662 O O . TYR A 1 86 ? -3.807 4.037 25.487 1.00 64.62 86 TYR A O 1
ATOM 670 N N . VAL A 1 87 ? -5.959 4.411 25.036 1.00 60.72 87 VAL A N 1
ATOM 671 C CA . VAL A 1 87 ? -6.087 3.379 23.996 1.00 60.72 87 VAL A CA 1
ATOM 672 C C . VAL A 1 87 ? -5.325 3.721 22.718 1.00 60.72 87 VAL A C 1
ATOM 674 O O . VAL A 1 87 ? -4.703 2.841 22.125 1.00 60.72 87 VAL A O 1
ATOM 677 N N . ALA A 1 88 ? -5.375 4.978 22.272 1.00 61.25 88 ALA A N 1
ATOM 678 C CA . ALA A 1 88 ? -4.625 5.411 21.093 1.00 61.25 88 ALA A CA 1
ATOM 679 C C 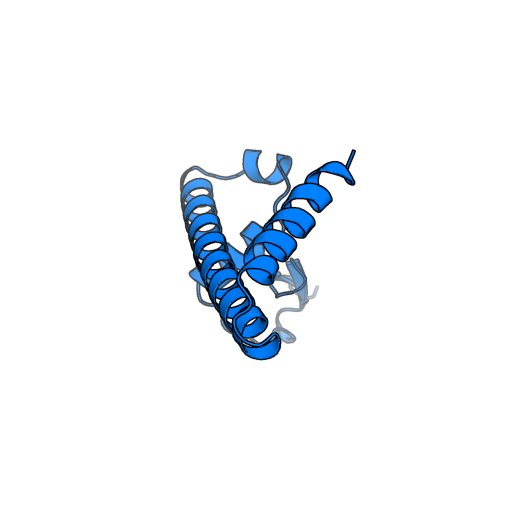. ALA A 1 88 ? -3.112 5.349 21.357 1.00 61.25 88 ALA A C 1
ATOM 681 O O . ALA A 1 88 ? -2.348 4.919 20.491 1.00 61.25 88 ALA A O 1
ATOM 682 N N . ASP A 1 89 ? -2.701 5.709 22.577 1.00 64.38 89 ASP A N 1
ATOM 683 C CA . ASP A 1 89 ? -1.313 5.628 23.027 1.00 64.38 89 ASP A CA 1
ATOM 684 C C . ASP A 1 89 ? -0.853 4.165 23.180 1.00 64.38 89 ASP A C 1
ATOM 686 O O . ASP A 1 89 ? 0.232 3.824 22.709 1.00 64.38 89 ASP A O 1
ATOM 690 N N . GLU A 1 90 ? -1.681 3.277 23.746 1.00 65.06 90 GLU A N 1
ATOM 691 C CA . GLU A 1 90 ? -1.404 1.835 23.848 1.00 65.06 90 GLU A CA 1
ATOM 692 C C . GLU A 1 90 ? -1.315 1.157 22.478 1.00 65.06 90 GLU A C 1
ATOM 694 O O . GLU A 1 90 ? -0.349 0.444 22.220 1.00 65.06 90 GLU A O 1
ATOM 699 N N . ALA A 1 91 ? -2.256 1.411 21.565 1.00 65.25 91 ALA A N 1
ATOM 700 C CA . ALA A 1 91 ? -2.210 0.845 20.216 1.00 65.25 91 ALA A CA 1
ATOM 701 C C . ALA A 1 91 ? -0.968 1.330 19.448 1.00 65.25 91 ALA A C 1
ATOM 703 O O . ALA A 1 91 ? -0.279 0.537 18.805 1.00 65.25 91 ALA A O 1
ATOM 704 N N . ALA A 1 92 ? -0.628 2.619 19.558 1.00 65.88 92 ALA A N 1
ATOM 705 C CA . ALA A 1 92 ? 0.589 3.163 18.963 1.00 65.88 92 ALA A CA 1
ATOM 706 C C . ALA A 1 92 ? 1.867 2.568 19.586 1.00 65.88 92 ALA A C 1
ATOM 708 O O . ALA A 1 92 ? 2.854 2.365 18.869 1.00 65.88 92 ALA A O 1
ATOM 709 N N . LEU A 1 93 ? 1.863 2.280 20.894 1.00 66.44 93 LEU A N 1
ATOM 710 C CA . LEU A 1 93 ? 2.945 1.596 21.608 1.00 66.44 93 LEU A CA 1
ATOM 711 C C . LEU A 1 93 ? 3.069 0.131 21.180 1.00 66.44 93 LEU A C 1
ATOM 713 O O . LEU A 1 93 ? 4.167 -0.273 20.814 1.00 66.44 93 LEU A O 1
ATOM 717 N N . GLU A 1 94 ? 1.990 -0.649 21.141 1.00 64.31 94 GLU A N 1
ATOM 718 C CA . GLU A 1 94 ? 2.018 -2.063 20.735 1.00 64.31 94 GLU A CA 1
ATOM 719 C C . GLU A 1 94 ? 2.442 -2.237 19.268 1.00 64.31 94 GLU A C 1
ATOM 721 O O . GLU A 1 94 ? 3.290 -3.081 18.957 1.00 64.31 94 GLU A O 1
ATOM 726 N N . LEU A 1 95 ? 1.945 -1.385 18.364 1.00 63.97 95 LEU A N 1
ATOM 727 C CA . LEU A 1 95 ? 2.348 -1.389 16.953 1.00 63.97 95 LEU A CA 1
ATOM 728 C C . LEU A 1 95 ? 3.815 -0.959 16.768 1.00 63.97 95 LEU A C 1
ATOM 730 O O . LEU A 1 95 ? 4.516 -1.480 15.896 1.00 63.97 95 LEU A O 1
ATOM 734 N N . ARG A 1 96 ? 4.327 -0.038 17.601 1.00 60.38 96 ARG A N 1
ATOM 735 C CA . ARG A 1 96 ? 5.754 0.337 17.602 1.00 60.38 96 ARG A CA 1
ATOM 736 C C . ARG A 1 96 ? 6.650 -0.721 18.242 1.00 60.38 96 ARG A C 1
ATOM 738 O O . ARG A 1 96 ? 7.731 -0.957 17.707 1.00 60.38 96 ARG A O 1
ATOM 745 N N . VAL A 1 97 ? 6.232 -1.352 19.336 1.00 50.31 97 VAL A N 1
ATOM 746 C CA . VAL A 1 97 ? 6.967 -2.434 20.015 1.00 50.31 97 VAL A CA 1
ATOM 747 C C . VAL A 1 97 ? 7.035 -3.679 19.129 1.00 50.31 97 VAL A C 1
ATOM 749 O O . VAL A 1 97 ? 8.075 -4.332 19.093 1.00 50.31 97 VAL A O 1
ATOM 752 N N . SER A 1 98 ? 6.013 -3.934 18.307 1.00 46.59 98 SER A N 1
ATOM 753 C CA . SER A 1 98 ? 6.026 -5.018 17.311 1.00 46.59 98 SER A CA 1
ATOM 754 C C . SER A 1 98 ? 7.150 -4.885 16.267 1.00 46.59 98 SER A C 1
ATOM 756 O O . SER A 1 98 ? 7.561 -5.889 15.690 1.00 46.59 98 SER A O 1
ATOM 758 N N . ARG A 1 99 ? 7.737 -3.689 16.061 1.00 42.44 99 ARG A N 1
ATOM 759 C CA . ARG A 1 99 ? 8.964 -3.529 15.247 1.00 42.44 99 ARG A CA 1
ATOM 760 C C . ARG A 1 99 ? 10.236 -4.044 15.929 1.00 42.44 99 ARG A C 1
ATOM 762 O O . ARG A 1 99 ? 11.237 -4.212 15.246 1.00 42.44 99 ARG A O 1
ATOM 769 N N . HIS A 1 100 ? 10.224 -4.275 17.241 1.00 40.12 100 HIS A N 1
ATOM 770 C CA . HIS A 1 100 ? 11.391 -4.727 18.009 1.00 40.12 100 HIS A CA 1
ATOM 771 C C . HIS A 1 100 ? 11.404 -6.241 18.273 1.00 40.12 100 HIS A C 1
ATOM 773 O O . HIS A 1 100 ? 12.382 -6.762 18.797 1.00 40.12 100 HIS A O 1
ATOM 779 N N . THR A 1 101 ? 10.335 -6.957 17.907 1.00 39.59 101 THR A N 1
ATOM 780 C CA . THR A 1 101 ? 10.266 -8.430 17.987 1.00 39.59 101 THR A CA 1
ATOM 781 C C . THR A 1 101 ? 10.617 -9.115 16.660 1.00 39.59 101 THR A C 1
ATOM 783 O O . THR A 1 101 ? 10.714 -10.336 16.608 1.00 39.59 101 THR A O 1
ATOM 786 N N . ALA A 1 102 ? 10.859 -8.340 15.602 1.00 33.03 102 ALA A N 1
ATOM 787 C CA . ALA A 1 102 ? 11.473 -8.801 14.361 1.00 33.03 102 ALA A CA 1
ATOM 788 C C . ALA A 1 102 ? 12.957 -8.392 14.362 1.00 33.03 102 ALA A C 1
ATOM 790 O O . ALA A 1 102 ? 13.344 -7.426 13.706 1.00 33.03 102 ALA A O 1
ATOM 791 N N . ALA A 1 103 ? 13.743 -9.073 15.199 1.00 34.09 103 ALA A N 1
ATOM 792 C CA . ALA A 1 103 ? 15.203 -9.088 15.112 1.00 34.09 103 ALA A CA 1
ATOM 793 C C . ALA A 1 103 ? 15.657 -10.093 14.046 1.00 34.09 103 ALA A C 1
ATOM 795 O O . ALA A 1 103 ? 14.975 -11.137 13.910 1.00 34.09 103 ALA A O 1
#

Foldseek 3Di:
DFDWDWDQDQVGIDTDGPVPDPDPPDDPLRSLLSHLVPDDPVNLVVDDPVNVVSSVVSVVVVVVVVVVVVVVVLVVQCVVVPVDPVSSVVVVVVVVVVVVVPD

Secondary structure (DSSP, 8-state):
-PPEEEEEETTEEEEEEGGG-------HHHHHHHHHHH--HHHHHT--HHHHHHHHHHHHHHHHHHHHHHHHHHHHHHHHTTS-THHHHHHHHHHHHGGGS--

Sequence (103 aa):
MSDLVEVAGPAGMMFVPAWRVNPVAFTPEEQAEIRCRTFTGEQVAELSAEQVIETLAAARRIRAHTDAIEAHALARLDQLRGQDRYVADEAALELRVSRHTAA

Organism: NCBI:txid2752311

Mean predicted aligned error: 12.59 Å

Solvent-accessible surface area (backbone atoms only — not comparable to full-atom values): 6180 Å² total; per-residue (Å²): 135,79,61,66,40,82,43,79,41,100,91,40,80,44,79,41,49,58,92,71,62,74,79,78,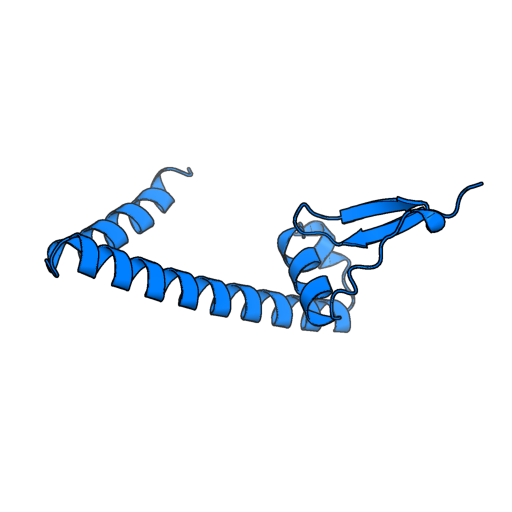79,65,51,75,65,55,48,38,35,42,51,52,76,66,62,48,77,69,60,59,72,72,49,50,75,67,55,47,52,49,36,53,53,24,51,51,51,56,47,55,54,49,54,51,51,51,54,53,51,52,54,51,51,36,62,76,62,71,67,49,73,65,52,65,55,47,52,54,46,53,63,55,52,57,62,70,75,68,121

Nearest PDB structures (foldseek):
  4lk2-assembly1_A  TM=6.843E-01  e=1.812E+00  Saccharomyces cerevisiae S288C
  2jw8-assembly1_B  TM=3.396E-01  e=5.255E+00  Severe acute respiratory syndrome-related coronavirus
  2qlz-assembly2_D  TM=2.109E-01  e=5.255E+00  unclassified